Protein AF-A0A3C1WD45-F1 (afdb_monomer)

Foldseek 3Di:
DPPVVVVVVVVVVVVVVVVVVVVVLVVCVVVPNDQLVCLLVDPPDPCVVVSNDPDDDDLVPDDPVVNVVVVVDDVPD

Solvent-accessible surface area (backbone atoms only — not comparable to full-atom values): 4682 Å² total; per-residue (Å²): 127,70,70,59,62,54,50,52,53,51,47,53,53,49,53,53,52,53,52,52,51,52,51,55,52,50,54,40,39,76,72,69,45,59,60,39,61,50,22,51,74,69,49,89,52,82,36,20,81,69,29,54,62,77,76,88,75,64,71,90,78,48,57,69,75,54,53,63,53,59,76,69,57,56,91,97,107

pLDDT: mean 88.8, std 10.58, range [55.75, 98.0]

Sequence (77 aa):
ISSVDQTDSLLQSKDSLIQQLLIELSDKINAGTSFSSLAKLHSQDPSYKNGGESGWLDENRLPVVFKQHLSQLKADE

Secondary structure (DSSP, 8-state):
-HHHHHHHHHHHHHHHHHHHHHHHHHHHHHTT--HHHHHHHH--SGGGGGTS---S--GGGS-HHHHHHHTTPPTT-

Structure (mmCIF, N/CA/C/O backbone):
data_AF-A0A3C1WD45-F1
#
_entry.id   AF-A0A3C1WD45-F1
#
loop_
_atom_site.group_PDB
_atom_site.id
_atom_site.type_symbol
_atom_site.label_atom_id
_atom_site.label_alt_id
_atom_site.label_comp_id
_atom_site.label_asym_id
_atom_site.label_entity_id
_atom_site.label_seq_id
_atom_site.pdbx_PDB_ins_code
_atom_site.Cartn_x
_atom_site.Cartn_y
_atom_site.Cartn_z
_atom_site.occupancy
_atom_site.B_iso_or_equiv
_atom_site.auth_seq_id
_atom_site.auth_comp_id
_atom_site.auth_asym_id
_atom_site.auth_atom_id
_atom_site.pdbx_PDB_model_num
ATOM 1 N N . ILE A 1 1 ? 28.420 26.326 -6.974 1.00 55.75 1 ILE A N 1
ATOM 2 C CA . ILE A 1 1 ? 28.308 25.001 -6.313 1.00 55.75 1 ILE A CA 1
ATOM 3 C C . ILE A 1 1 ? 27.106 24.932 -5.344 1.00 55.75 1 ILE A C 1
ATOM 5 O O . ILE A 1 1 ? 26.746 23.843 -4.942 1.00 55.75 1 ILE A O 1
ATOM 9 N N . SER A 1 2 ? 26.403 26.040 -5.041 1.00 59.78 2 SER A N 1
ATOM 10 C CA . SER A 1 2 ? 25.275 26.067 -4.080 1.00 59.78 2 SER A CA 1
ATOM 11 C C . SER A 1 2 ? 23.930 25.525 -4.588 1.00 59.78 2 SER A C 1
ATOM 13 O O . SER A 1 2 ? 23.028 25.307 -3.789 1.00 59.78 2 SER A O 1
ATOM 15 N N . SER A 1 3 ? 23.759 25.318 -5.898 1.00 60.97 3 SER A N 1
ATOM 16 C CA . SER A 1 3 ? 22.478 24.843 -6.445 1.00 60.97 3 SER A CA 1
ATOM 17 C C . SER A 1 3 ? 22.190 23.371 -6.150 1.00 60.97 3 SER A C 1
ATOM 19 O O . SER A 1 3 ? 21.027 22.989 -6.173 1.00 60.97 3 SER A O 1
ATOM 21 N N . VAL A 1 4 ? 23.218 22.563 -5.865 1.00 63.53 4 VAL A N 1
ATOM 22 C CA . VAL A 1 4 ? 23.064 21.123 -5.586 1.00 63.53 4 VAL A CA 1
ATOM 23 C C . VAL A 1 4 ? 22.559 20.891 -4.153 1.00 63.53 4 VAL A C 1
ATOM 25 O O . VAL A 1 4 ? 21.623 20.124 -3.950 1.00 63.53 4 VAL A O 1
ATOM 28 N N . ASP A 1 5 ? 23.058 21.650 -3.172 1.00 66.69 5 ASP A N 1
ATOM 29 C CA . ASP A 1 5 ? 22.573 21.561 -1.782 1.00 66.69 5 ASP A CA 1
ATOM 30 C C . ASP A 1 5 ? 21.097 21.973 -1.648 1.00 66.69 5 ASP A C 1
ATOM 32 O O . ASP A 1 5 ? 20.342 21.416 -0.849 1.00 66.69 5 ASP A O 1
ATOM 36 N N . GLN A 1 6 ? 20.651 22.937 -2.462 1.00 64.88 6 GLN A N 1
ATOM 37 C CA . GLN A 1 6 ? 19.250 23.358 -2.476 1.00 64.88 6 GLN A CA 1
ATOM 38 C C . GLN A 1 6 ? 18.335 22.283 -3.075 1.00 64.88 6 GLN A C 1
ATOM 40 O O . GLN A 1 6 ? 17.211 22.123 -2.604 1.00 64.88 6 GLN A O 1
ATOM 45 N N . THR A 1 7 ? 18.787 21.531 -4.085 1.00 70.38 7 THR A N 1
ATOM 46 C CA . THR A 1 7 ? 17.982 20.452 -4.675 1.00 70.38 7 THR A CA 1
ATOM 47 C C . THR A 1 7 ? 17.812 19.268 -3.729 1.00 70.38 7 THR A C 1
ATOM 49 O O . THR A 1 7 ? 16.702 18.748 -3.630 1.00 70.38 7 THR A O 1
ATOM 52 N N . ASP A 1 8 ? 18.853 18.902 -2.980 1.00 72.94 8 ASP A N 1
ATOM 53 C CA . ASP A 1 8 ? 18.786 17.795 -2.019 1.00 72.94 8 ASP A CA 1
ATOM 54 C C . ASP A 1 8 ? 17.905 18.145 -0.813 1.00 72.94 8 ASP A C 1
ATOM 56 O O . ASP A 1 8 ? 17.060 17.349 -0.405 1.00 72.94 8 ASP A O 1
ATOM 60 N N . SER A 1 9 ? 18.006 19.376 -0.299 1.00 76.00 9 SER A N 1
ATOM 61 C CA . SER A 1 9 ? 17.137 19.862 0.782 1.00 76.00 9 SER A CA 1
ATOM 62 C C . SER A 1 9 ? 15.658 19.927 0.368 1.00 76.00 9 SER A C 1
ATOM 64 O O . SER A 1 9 ? 14.761 19.558 1.136 1.00 76.00 9 SER A O 1
ATOM 66 N N . LEU A 1 10 ? 15.378 20.338 -0.874 1.00 79.31 10 LEU A N 1
ATOM 67 C CA . LEU A 1 10 ? 14.021 20.326 -1.424 1.00 79.31 10 LEU A CA 1
ATOM 68 C C . LEU A 1 10 ? 13.485 18.901 -1.609 1.00 79.31 10 LEU A C 1
ATOM 70 O O . LEU A 1 10 ? 12.296 18.671 -1.387 1.00 79.31 10 LEU A O 1
ATOM 74 N N . LEU A 1 11 ? 14.333 17.949 -2.008 1.00 80.88 11 LEU A N 1
ATOM 75 C CA . LEU A 1 11 ? 13.940 16.549 -2.165 1.00 80.88 11 LEU A CA 1
ATOM 76 C C . LEU A 1 11 ? 13.615 15.907 -0.810 1.00 80.88 11 LEU A C 1
ATOM 78 O O . LEU A 1 11 ? 12.540 15.338 -0.659 1.00 80.88 11 LEU A O 1
ATOM 82 N N . GLN A 1 12 ? 14.454 16.130 0.205 1.00 81.12 12 GLN A N 1
ATOM 83 C CA . GLN A 1 12 ? 14.190 15.699 1.586 1.00 81.12 12 GLN A CA 1
ATOM 84 C C . GLN A 1 12 ? 12.878 16.273 2.137 1.00 81.12 12 GLN A C 1
ATOM 86 O O . GLN A 1 12 ? 12.113 15.583 2.817 1.00 81.12 12 GLN A O 1
ATOM 91 N N . SER A 1 13 ? 12.587 17.536 1.813 1.00 87.00 13 SER A N 1
ATOM 92 C CA . SER A 1 13 ? 11.333 18.181 2.208 1.00 87.00 13 SER A CA 1
ATOM 93 C C . SER A 1 13 ? 10.124 17.504 1.554 1.00 87.00 13 SER A C 1
ATOM 95 O O . SER A 1 13 ? 9.103 17.307 2.207 1.00 87.00 13 SER A O 1
ATOM 97 N N . LYS A 1 14 ? 10.231 17.096 0.283 1.00 90.25 14 LYS A N 1
ATOM 98 C CA . LYS A 1 14 ? 9.170 16.346 -0.408 1.00 90.25 14 LYS A CA 1
ATOM 99 C C . LYS A 1 14 ? 8.991 14.945 0.163 1.00 90.25 14 LYS A C 1
ATOM 101 O O . LYS A 1 14 ? 7.854 14.552 0.402 1.00 90.25 14 LYS A O 1
ATOM 106 N N . ASP A 1 15 ? 10.080 14.228 0.420 1.00 93.00 15 ASP A N 1
ATOM 107 C CA . ASP A 1 15 ? 10.026 12.885 1.005 1.00 93.00 15 ASP A CA 1
ATOM 108 C C . ASP A 1 15 ? 9.332 12.910 2.368 1.00 93.00 15 ASP A C 1
ATOM 110 O O . ASP A 1 15 ? 8.475 12.074 2.643 1.00 93.00 15 ASP A O 1
ATOM 114 N N . SER A 1 16 ? 9.618 13.930 3.182 1.00 94.31 16 SER A N 1
ATOM 115 C CA . SER A 1 16 ? 8.958 14.129 4.478 1.00 94.31 16 SER A CA 1
ATOM 116 C C . SER A 1 16 ? 7.449 14.362 4.331 1.00 94.31 16 SER A C 1
ATOM 118 O O . SER A 1 16 ? 6.658 13.812 5.093 1.00 94.31 1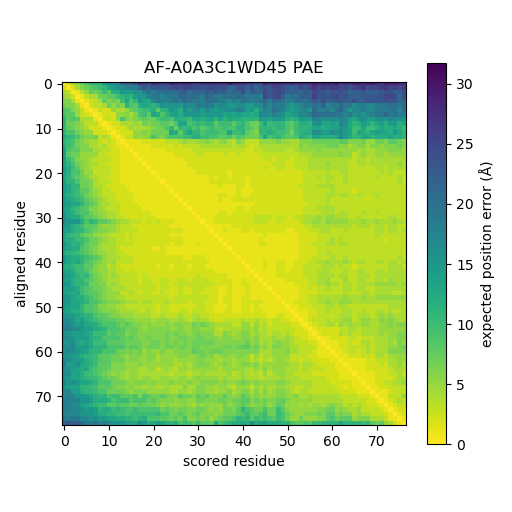6 SER A O 1
ATOM 120 N N . LEU A 1 17 ? 7.025 15.134 3.324 1.00 95.12 17 LEU A N 1
ATOM 121 C CA . LEU A 1 17 ? 5.601 15.360 3.044 1.00 95.12 17 LEU A CA 1
ATOM 122 C C . LEU A 1 17 ? 4.901 14.091 2.545 1.00 95.12 17 LEU A C 1
ATOM 124 O O . LEU A 1 17 ? 3.764 13.828 2.930 1.00 95.12 17 LEU A O 1
ATOM 128 N N . ILE A 1 18 ? 5.573 13.293 1.710 1.00 95.56 18 ILE A N 1
ATOM 129 C CA . ILE A 1 18 ? 5.046 12.008 1.237 1.00 95.56 18 ILE A CA 1
ATOM 130 C C . ILE A 1 18 ? 4.900 11.044 2.416 1.00 95.56 18 ILE A C 1
ATOM 132 O O . ILE A 1 18 ? 3.855 10.416 2.555 1.00 95.56 18 ILE A O 1
ATOM 136 N N . GLN A 1 19 ? 5.903 10.962 3.292 1.00 95.25 19 GLN A N 1
ATOM 137 C CA . GLN A 1 19 ? 5.834 10.140 4.502 1.00 95.25 19 GLN A CA 1
ATOM 138 C C . GLN A 1 19 ? 4.666 10.557 5.398 1.00 95.25 19 GLN A C 1
ATOM 140 O O . GLN A 1 19 ? 3.881 9.702 5.801 1.00 95.25 19 GLN A O 1
ATOM 145 N N . GLN A 1 20 ? 4.503 11.859 5.649 1.00 97.19 20 GLN A N 1
ATOM 146 C CA . GLN A 1 20 ? 3.396 12.378 6.452 1.00 97.19 20 GLN A CA 1
ATOM 147 C C . GLN A 1 20 ? 2.032 12.017 5.844 1.00 97.19 20 GLN A C 1
ATOM 149 O O . GLN A 1 20 ? 1.149 11.538 6.552 1.00 97.19 20 GLN A O 1
ATOM 154 N N . LEU A 1 21 ? 1.877 12.169 4.525 1.00 96.38 21 LEU A N 1
ATOM 155 C CA . LEU A 1 21 ? 0.659 11.768 3.823 1.00 96.38 21 LEU A CA 1
ATOM 156 C C . LEU A 1 21 ? 0.386 10.263 3.966 1.00 96.38 21 LEU A C 1
ATOM 158 O O . LEU A 1 21 ? -0.747 9.870 4.227 1.00 96.38 21 LEU A O 1
ATOM 162 N N . LEU A 1 22 ? 1.404 9.413 3.800 1.00 96.94 22 LEU A N 1
ATOM 163 C CA . LEU A 1 22 ? 1.248 7.961 3.931 1.00 96.94 22 LEU A CA 1
ATOM 164 C C . LEU A 1 22 ? 0.833 7.557 5.352 1.00 96.94 22 LEU A C 1
ATOM 166 O O . LEU A 1 22 ? -0.027 6.690 5.500 1.00 96.94 22 LEU A O 1
ATOM 170 N N . ILE A 1 23 ? 1.382 8.216 6.378 1.00 97.88 23 ILE A N 1
ATOM 171 C CA . ILE A 1 23 ? 0.985 8.015 7.780 1.00 97.88 23 ILE A CA 1
ATOM 172 C C . ILE A 1 23 ? -0.490 8.391 7.974 1.00 97.88 23 ILE A C 1
ATOM 174 O O . ILE A 1 23 ? -1.263 7.587 8.485 1.00 97.88 23 ILE A O 1
ATOM 178 N N . GLU A 1 24 ? -0.922 9.553 7.482 1.00 98.00 24 GLU A N 1
ATOM 179 C CA . GLU A 1 24 ? -2.322 9.986 7.594 1.00 98.00 24 GLU A CA 1
ATOM 180 C C . GLU A 1 24 ? -3.306 9.048 6.880 1.00 98.00 24 GLU A C 1
ATOM 182 O O . GLU A 1 24 ? -4.423 8.821 7.355 1.00 98.00 24 GLU A O 1
ATOM 187 N N . LEU A 1 25 ? -2.924 8.508 5.720 1.00 97.75 25 LEU A N 1
ATOM 188 C CA . LEU A 1 25 ? -3.737 7.523 5.005 1.00 97.75 25 LEU A CA 1
ATOM 189 C C . LEU A 1 25 ? -3.805 6.198 5.773 1.00 97.75 25 LEU A C 1
ATOM 191 O O . LEU A 1 25 ? -4.891 5.632 5.887 1.00 97.75 25 LEU A O 1
ATOM 195 N N . SER A 1 26 ? -2.684 5.744 6.340 1.00 96.06 26 SER A N 1
ATOM 196 C CA . SER A 1 26 ? -2.622 4.561 7.205 1.00 96.06 26 SER A CA 1
ATOM 197 C C . SER A 1 26 ? -3.533 4.709 8.428 1.00 96.06 26 SER A C 1
ATOM 199 O O . SER A 1 26 ? -4.327 3.817 8.720 1.00 96.06 26 SER A O 1
ATOM 201 N N . ASP A 1 27 ? -3.505 5.859 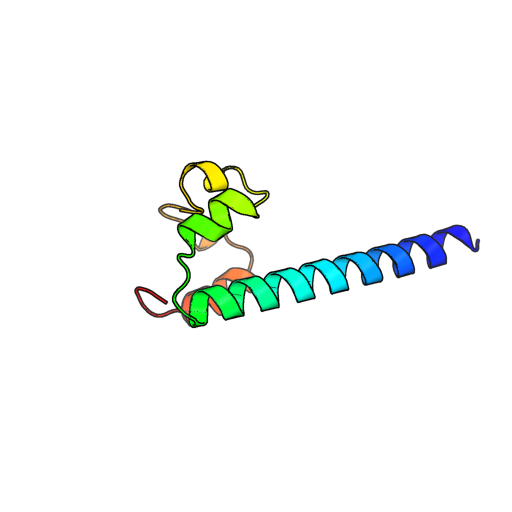9.102 1.00 97.94 27 ASP A N 1
ATOM 202 C CA . ASP A 1 27 ? -4.369 6.127 10.257 1.00 97.94 27 ASP A CA 1
ATOM 203 C C . ASP A 1 27 ? -5.856 6.075 9.888 1.00 97.94 27 ASP A C 1
ATOM 205 O O . ASP A 1 27 ? -6.670 5.512 10.624 1.00 97.94 27 ASP A O 1
ATOM 209 N N . LYS A 1 28 ? -6.228 6.599 8.714 1.00 97.38 28 LYS A N 1
ATOM 210 C CA . LYS A 1 28 ? -7.605 6.508 8.206 1.00 97.38 28 LYS A CA 1
ATOM 211 C C . LYS A 1 28 ? -8.026 5.067 7.931 1.00 97.38 28 LYS A C 1
ATOM 213 O O . LYS A 1 28 ? -9.174 4.729 8.224 1.00 97.38 28 LYS A O 1
ATOM 218 N N . ILE A 1 29 ? -7.134 4.240 7.380 1.00 96.00 29 ILE A N 1
ATOM 219 C CA . ILE A 1 29 ? -7.385 2.809 7.144 1.00 96.00 29 ILE A CA 1
ATOM 220 C C . ILE A 1 29 ? -7.625 2.100 8.477 1.00 96.00 29 ILE A C 1
ATOM 222 O O . ILE A 1 29 ? -8.654 1.449 8.646 1.00 96.00 29 ILE A O 1
ATOM 226 N N . ASN A 1 30 ? -6.749 2.327 9.458 1.00 94.19 30 ASN A N 1
ATOM 227 C CA . ASN A 1 30 ? -6.871 1.764 10.805 1.00 94.19 30 ASN A CA 1
ATOM 228 C C . ASN A 1 30 ? -8.149 2.224 11.530 1.00 94.19 30 ASN A C 1
ATOM 230 O O . ASN A 1 30 ? -8.722 1.478 12.320 1.00 94.19 30 ASN A O 1
ATOM 234 N N . ALA A 1 31 ? -8.636 3.433 11.233 1.00 96.56 31 ALA A N 1
ATOM 235 C CA . ALA A 1 31 ? -9.913 3.948 11.726 1.00 96.56 31 ALA A CA 1
ATOM 236 C C . ALA A 1 31 ? -11.150 3.386 10.986 1.00 96.56 31 ALA A C 1
ATOM 238 O O . ALA A 1 31 ? -12.276 3.781 11.289 1.00 96.56 31 ALA A O 1
ATOM 239 N N . GLY A 1 32 ? -10.967 2.480 10.018 1.00 96.00 32 GLY A N 1
ATOM 240 C CA . GLY A 1 32 ? -12.042 1.807 9.282 1.00 96.00 32 GLY A CA 1
ATOM 241 C C . GLY A 1 32 ? -12.397 2.435 7.931 1.00 96.00 32 GLY A C 1
ATOM 242 O O . GLY A 1 32 ? -13.376 2.032 7.301 1.00 96.00 32 GLY A O 1
ATOM 243 N N . THR A 1 33 ? -11.626 3.413 7.450 1.00 97.12 33 THR A N 1
ATOM 244 C CA . THR A 1 33 ? -11.793 3.919 6.080 1.00 97.12 33 THR A CA 1
ATOM 245 C C . THR A 1 33 ? -11.329 2.858 5.082 1.00 97.12 33 THR A C 1
ATOM 247 O O . THR A 1 33 ? -10.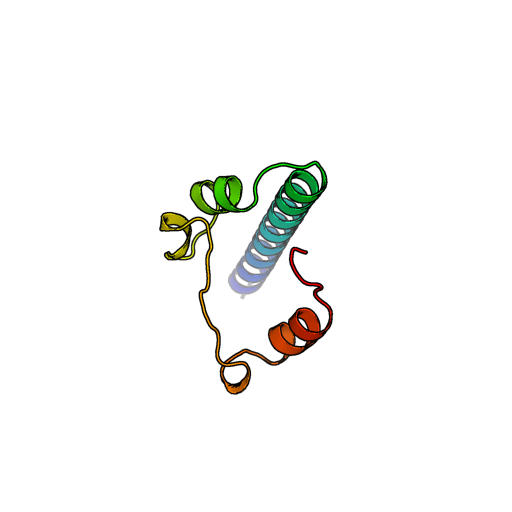279 2.250 5.251 1.00 97.12 33 THR A O 1
ATOM 250 N N . SER A 1 34 ? -12.078 2.651 3.998 1.00 96.50 34 SER A N 1
ATOM 251 C CA . SER A 1 34 ? -11.699 1.671 2.973 1.00 96.50 34 SER A CA 1
ATOM 252 C C . SER A 1 34 ? -10.379 2.038 2.285 1.00 96.50 34 SER A C 1
ATOM 254 O O . SER A 1 34 ? -10.267 3.113 1.686 1.00 96.50 34 SER A O 1
ATOM 256 N N . PHE A 1 35 ? -9.431 1.093 2.277 1.00 95.81 35 PHE A N 1
ATOM 257 C CA . PHE A 1 35 ? -8.200 1.170 1.485 1.00 95.81 35 PHE A CA 1
ATOM 258 C C . PHE A 1 35 ? -8.497 1.468 0.010 1.00 95.81 35 PHE A C 1
ATOM 260 O O . PHE A 1 35 ? -7.939 2.404 -0.554 1.00 95.81 35 PHE A O 1
ATOM 267 N N . SER A 1 36 ? -9.446 0.742 -0.593 1.00 97.12 36 SER A N 1
ATOM 268 C CA . SER A 1 36 ? -9.826 0.894 -2.007 1.00 97.12 36 SER A CA 1
ATOM 269 C C . SER A 1 36 ? -10.256 2.320 -2.361 1.00 97.12 36 SER A C 1
ATOM 27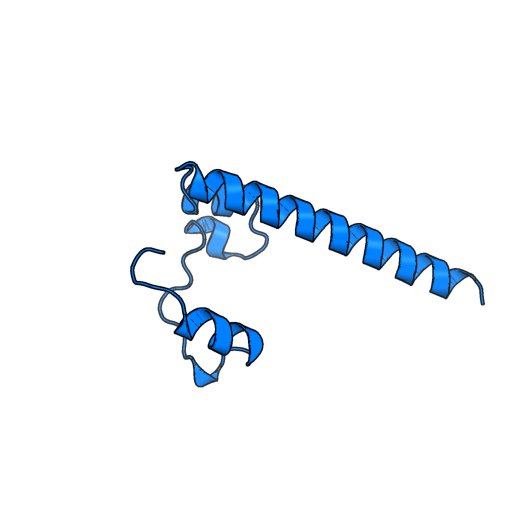1 O O . SER A 1 36 ? -9.878 2.856 -3.406 1.00 97.12 36 SER A O 1
ATOM 273 N N . SER A 1 37 ? -11.014 2.968 -1.472 1.00 97.50 37 SER A N 1
ATOM 274 C CA . SER A 1 37 ? -11.443 4.358 -1.649 1.00 97.50 37 SER A CA 1
ATOM 275 C C . SER A 1 37 ? -10.271 5.337 -1.588 1.00 97.50 37 SER A C 1
ATOM 277 O O . SER A 1 37 ? -10.193 6.251 -2.408 1.00 97.50 37 SER A O 1
ATOM 279 N N . LEU A 1 38 ? -9.344 5.139 -0.647 1.00 97.50 38 LEU A N 1
ATOM 280 C CA . LEU A 1 38 ? -8.156 5.984 -0.517 1.0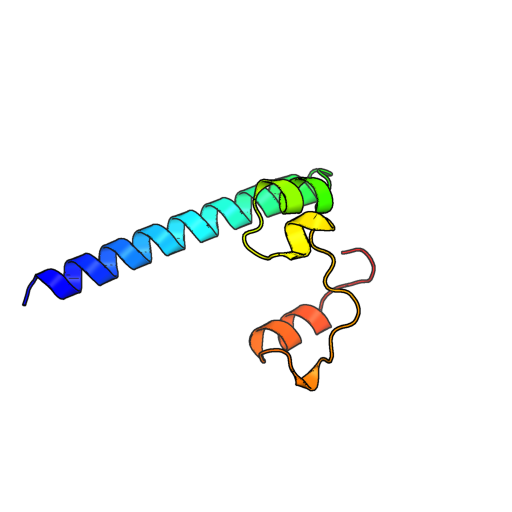0 97.50 38 LEU A CA 1
ATOM 281 C C . LEU A 1 38 ? -7.182 5.770 -1.682 1.00 97.50 38 LEU A C 1
ATOM 283 O O . LEU A 1 38 ? -6.664 6.744 -2.224 1.00 97.50 38 LEU A O 1
ATOM 287 N N . ALA A 1 39 ? -6.999 4.527 -2.132 1.00 97.44 39 ALA A N 1
ATOM 288 C CA . ALA A 1 39 ? -6.184 4.191 -3.295 1.00 97.44 39 ALA A CA 1
ATOM 289 C C . ALA A 1 39 ? -6.716 4.865 -4.568 1.00 97.44 39 ALA A C 1
ATOM 291 O O . ALA A 1 39 ? -5.942 5.477 -5.299 1.00 97.44 39 ALA A O 1
ATOM 292 N N . LYS A 1 40 ? -8.035 4.843 -4.802 1.00 97.44 40 LYS A N 1
ATOM 293 C CA . LYS A 1 40 ? -8.673 5.546 -5.933 1.00 97.44 40 LYS A CA 1
ATOM 294 C C . LYS A 1 40 ? -8.404 7.051 -5.950 1.00 97.44 40 LYS A C 1
ATOM 296 O O . LYS A 1 40 ? -8.343 7.634 -7.028 1.00 97.44 40 LYS A O 1
ATOM 301 N N . LEU A 1 41 ? -8.294 7.673 -4.776 1.00 97.25 41 LEU A N 1
ATOM 302 C CA . LEU A 1 41 ? -8.150 9.122 -4.641 1.00 97.25 41 LEU A CA 1
ATOM 303 C C . LEU A 1 41 ? -6.688 9.586 -4.648 1.00 97.25 41 LEU A C 1
ATOM 305 O O . LEU A 1 41 ? -6.399 10.670 -5.151 1.00 97.25 41 LEU A O 1
ATOM 309 N N . HIS A 1 42 ? -5.782 8.791 -4.077 1.00 96.50 42 HIS A N 1
ATOM 310 C CA . HIS A 1 42 ? -4.418 9.229 -3.769 1.00 96.50 42 HIS A CA 1
ATOM 311 C C . HIS A 1 42 ? -3.312 8.404 -4.437 1.00 96.50 42 HIS A C 1
ATOM 313 O O . HIS A 1 42 ? -2.174 8.872 -4.488 1.00 96.50 42 HIS A O 1
ATOM 319 N N . SER A 1 43 ? -3.597 7.196 -4.938 1.00 96.00 43 SER A N 1
ATOM 320 C CA . SER A 1 43 ? -2.559 6.356 -5.543 1.00 96.00 43 SER A CA 1
ATOM 321 C C . SER A 1 43 ? -2.103 6.919 -6.888 1.00 96.00 43 SER A C 1
ATOM 323 O O . SER A 1 43 ? -2.907 7.314 -7.731 1.00 96.00 43 SER A O 1
ATOM 325 N N . GLN A 1 44 ? -0.787 6.917 -7.091 1.00 95.62 44 GLN A N 1
ATOM 326 C CA . GLN A 1 44 ? -0.161 7.268 -8.367 1.00 95.62 44 GLN A CA 1
ATOM 327 C C . GLN A 1 44 ? 0.075 6.039 -9.260 1.00 95.62 44 GLN A C 1
ATOM 329 O O . GLN A 1 44 ? 0.477 6.187 -10.413 1.00 95.62 44 GLN A O 1
ATOM 334 N N . ASP A 1 45 ? -0.179 4.831 -8.750 1.00 94.25 45 ASP A N 1
ATOM 335 C CA . ASP A 1 45 ? -0.071 3.595 -9.522 1.00 94.25 45 ASP A CA 1
ATOM 336 C C . ASP A 1 45 ? -1.356 3.340 -10.333 1.00 94.25 45 ASP A C 1
ATOM 338 O O . ASP A 1 45 ? -2.446 3.555 -9.799 1.00 94.25 45 ASP A O 1
ATOM 342 N N . PRO A 1 46 ? -1.290 2.847 -11.589 1.00 95.62 46 PRO A N 1
ATOM 343 C CA . PRO A 1 46 ? -2.471 2.567 -12.413 1.00 95.62 46 PRO A CA 1
ATOM 344 C C . PRO A 1 46 ? -3.540 1.669 -11.769 1.00 95.62 46 PRO A C 1
ATOM 346 O O . PRO A 1 46 ? -4.706 1.746 -12.176 1.00 95.62 46 PRO A O 1
ATOM 349 N N . SER A 1 47 ? -3.179 0.862 -10.766 1.00 95.12 47 SER A N 1
ATOM 350 C CA . SER A 1 47 ? -4.117 0.109 -9.922 1.00 95.12 47 SER A CA 1
ATOM 351 C C . SER A 1 47 ? -5.094 0.998 -9.141 1.00 95.12 47 SER A C 1
ATOM 353 O O . SER A 1 47 ? -6.106 0.515 -8.644 1.00 95.12 47 SER A O 1
ATOM 355 N N . TYR A 1 48 ? -4.926 2.325 -9.081 1.00 96.88 48 TYR A N 1
ATOM 356 C CA . TYR A 1 48 ? -5.965 3.201 -8.516 1.00 96.88 48 TYR A CA 1
ATOM 357 C C . TYR A 1 48 ? -7.345 2.920 -9.147 1.00 96.88 48 TYR A C 1
ATOM 359 O O . TYR A 1 48 ? -8.369 3.003 -8.474 1.00 96.88 48 TYR A O 1
ATOM 367 N N . LYS A 1 49 ? -7.387 2.500 -10.422 1.00 96.31 49 LYS A N 1
ATOM 368 C CA . LYS A 1 49 ? -8.623 2.174 -11.152 1.00 96.31 49 LYS A CA 1
ATOM 369 C C . LYS A 1 49 ? -9.384 0.987 -10.558 1.00 96.31 49 LYS A C 1
ATOM 371 O O . LYS A 1 49 ? -10.614 1.011 -10.556 1.00 96.31 49 LYS A O 1
ATOM 376 N N . ASN A 1 50 ? -8.678 -0.021 -10.046 1.00 96.25 50 ASN A N 1
ATOM 377 C CA . ASN A 1 50 ? -9.260 -1.176 -9.356 1.00 96.25 50 ASN A CA 1
ATOM 378 C C . ASN A 1 50 ? -9.111 -1.076 -7.829 1.00 96.25 50 ASN A C 1
ATOM 380 O O . ASN A 1 50 ? -9.249 -2.071 -7.134 1.00 96.25 50 ASN A O 1
ATOM 384 N N . GLY A 1 51 ? -8.887 0.125 -7.283 1.00 95.94 51 GLY A N 1
ATOM 385 C CA . GLY A 1 51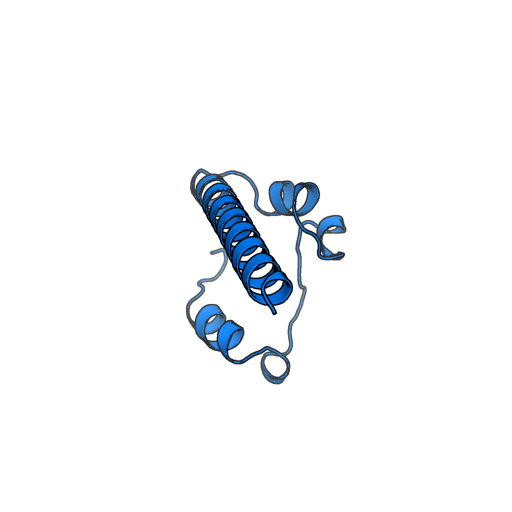 ? -8.803 0.307 -5.834 1.00 95.94 51 GLY A CA 1
ATOM 386 C C . GLY A 1 51 ? -7.503 -0.181 -5.201 1.00 95.94 51 GLY A C 1
ATOM 387 O O . GLY A 1 51 ? -7.494 -0.484 -4.015 1.00 95.94 51 GLY A O 1
ATOM 388 N N . GLY A 1 52 ? -6.417 -0.245 -5.968 1.00 95.00 52 GLY A N 1
ATOM 389 C CA . GLY A 1 52 ? -5.098 -0.637 -5.477 1.00 95.00 52 GLY A CA 1
ATOM 390 C C . GLY A 1 52 ? -4.879 -2.148 -5.415 1.00 95.00 52 GLY A C 1
ATOM 391 O O . GLY A 1 52 ? -3.982 -2.597 -4.710 1.00 95.00 52 GLY A O 1
ATOM 392 N N . GLU A 1 53 ? -5.687 -2.944 -6.118 1.00 93.81 53 GLU A N 1
ATOM 393 C CA . GLU A 1 53 ? -5.486 -4.391 -6.173 1.00 93.81 53 GLU A CA 1
ATOM 394 C C . GLU A 1 53 ? -4.272 -4.742 -7.044 1.00 93.81 53 GLU A C 1
ATOM 396 O O . GLU A 1 53 ? -4.252 -4.486 -8.252 1.00 93.81 53 GLU A O 1
ATOM 401 N N . SER A 1 54 ? -3.291 -5.401 -6.430 1.00 87.88 54 SER A N 1
ATOM 402 C CA . SER A 1 54 ? -2.060 -5.860 -7.088 1.00 87.88 54 SER A CA 1
ATOM 403 C C . SER A 1 54 ? -2.207 -7.198 -7.825 1.00 87.88 54 SER A C 1
ATOM 405 O O . SER A 1 54 ? -1.329 -7.575 -8.601 1.00 87.88 54 SER A O 1
ATOM 407 N N . GLY A 1 55 ? -3.296 -7.936 -7.585 1.00 86.88 55 GLY A N 1
ATOM 408 C CA . GLY A 1 55 ? -3.458 -9.311 -8.060 1.00 86.88 55 GLY A CA 1
ATOM 409 C C . GLY A 1 55 ? -2.424 -10.270 -7.455 1.00 86.88 55 GLY A C 1
ATOM 410 O O . GLY A 1 55 ? -1.935 -10.061 -6.346 1.00 86.88 55 GLY A O 1
ATOM 411 N N . TRP A 1 56 ? -2.087 -11.333 -8.188 1.00 88.25 56 TRP A N 1
ATOM 412 C CA . TRP A 1 56 ? -1.049 -12.281 -7.778 1.00 88.25 56 TRP A CA 1
ATOM 413 C C . TRP A 1 56 ? 0.342 -11.758 -8.143 1.00 88.25 56 TRP A C 1
ATOM 415 O O . TRP A 1 56 ? 0.658 -11.583 -9.321 1.00 88.25 56 TRP A O 1
ATOM 425 N N . LEU A 1 57 ? 1.179 -11.544 -7.129 1.00 86.75 57 LEU A N 1
ATOM 426 C CA . LEU A 1 57 ? 2.567 -11.114 -7.286 1.00 86.75 57 LEU A CA 1
ATOM 427 C C . LEU A 1 57 ? 3.519 -12.313 -7.183 1.00 86.75 57 LEU A C 1
ATOM 429 O O . LEU A 1 57 ? 3.371 -13.163 -6.309 1.00 86.75 57 LEU A O 1
ATOM 433 N N . ASP A 1 58 ? 4.524 -12.359 -8.058 1.00 89.31 58 ASP A N 1
ATOM 434 C CA . ASP A 1 58 ? 5.649 -13.295 -7.944 1.00 89.31 58 ASP A CA 1
ATOM 435 C C . ASP A 1 58 ? 6.669 -12.726 -6.953 1.00 89.31 58 ASP A C 1
ATOM 437 O O . ASP A 1 58 ? 7.345 -11.734 -7.243 1.00 89.31 58 ASP A O 1
ATOM 441 N N . GLU A 1 59 ? 6.788 -13.358 -5.787 1.00 86.19 59 GLU A N 1
ATOM 442 C CA . GLU A 1 59 ? 7.677 -12.927 -4.707 1.00 86.19 59 GLU A CA 1
ATOM 443 C C . GLU A 1 59 ? 9.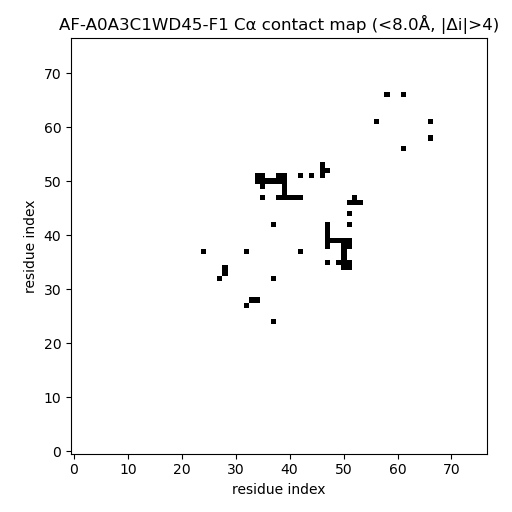133 -12.762 -5.176 1.00 86.19 59 GLU A C 1
ATOM 445 O O . GLU A 1 59 ? 9.823 -11.827 -4.764 1.00 86.19 59 GLU A O 1
ATOM 450 N N . ASN A 1 60 ? 9.602 -13.595 -6.114 1.00 89.25 60 ASN A N 1
ATOM 451 C CA . ASN A 1 60 ? 10.978 -13.524 -6.614 1.00 89.25 60 ASN A CA 1
ATOM 452 C C . ASN A 1 60 ? 11.270 -12.225 -7.376 1.00 89.25 60 ASN A C 1
ATOM 454 O O . ASN A 1 60 ? 12.429 -11.819 -7.473 1.00 89.25 60 ASN A O 1
ATOM 458 N N . ARG A 1 61 ? 10.229 -11.563 -7.894 1.00 90.75 61 ARG A N 1
ATOM 459 C CA . ARG A 1 61 ? 10.328 -10.299 -8.635 1.00 90.75 61 ARG A CA 1
ATOM 460 C C . ARG A 1 61 ? 10.202 -9.070 -7.744 1.00 90.75 61 ARG A C 1
ATOM 462 O O . ARG A 1 61 ? 10.427 -7.960 -8.221 1.00 90.75 61 ARG A O 1
ATOM 469 N N . LEU A 1 62 ? 9.854 -9.247 -6.471 1.00 90.44 62 LEU A N 1
ATOM 470 C CA . LEU A 1 62 ? 9.705 -8.138 -5.542 1.00 90.44 62 LEU A CA 1
ATOM 471 C C . LEU A 1 62 ? 11.059 -7.706 -4.958 1.00 90.44 62 LEU A C 1
ATOM 473 O O . LEU A 1 62 ? 11.911 -8.554 -4.650 1.00 90.44 62 LEU A O 1
ATOM 477 N N . PRO A 1 63 ? 11.269 -6.392 -4.753 1.00 93.06 63 PRO A N 1
ATOM 478 C CA . PRO A 1 63 ? 12.429 -5.894 -4.026 1.00 93.06 63 PRO A CA 1
ATOM 479 C C . PRO A 1 63 ? 12.534 -6.525 -2.633 1.00 93.06 63 PRO A C 1
ATOM 481 O O . PRO A 1 63 ? 11.528 -6.827 -1.993 1.00 93.06 63 PRO A O 1
ATOM 484 N N . VAL A 1 64 ? 13.761 -6.693 -2.133 1.00 91.38 64 VAL A N 1
ATOM 485 C CA . VAL A 1 64 ? 14.017 -7.338 -0.829 1.00 91.38 64 VAL A CA 1
ATOM 486 C C . VAL A 1 64 ? 13.261 -6.654 0.309 1.00 91.38 64 VAL A C 1
ATOM 488 O O . VAL A 1 64 ? 12.684 -7.341 1.147 1.00 91.38 64 VAL A O 1
ATOM 491 N N . VAL A 1 65 ? 13.197 -5.321 0.287 1.00 90.69 65 VAL A N 1
ATOM 492 C CA . VAL A 1 65 ? 12.463 -4.534 1.287 1.00 90.69 65 VAL A CA 1
ATOM 493 C C . VAL A 1 65 ? 10.977 -4.903 1.340 1.00 90.69 65 VAL A C 1
ATOM 495 O O . VAL A 1 65 ? 10.425 -5.045 2.423 1.00 90.69 65 VAL A O 1
ATOM 498 N N . PHE A 1 66 ? 10.339 -5.166 0.196 1.00 89.00 66 PHE A N 1
ATOM 499 C CA . PHE A 1 66 ? 8.93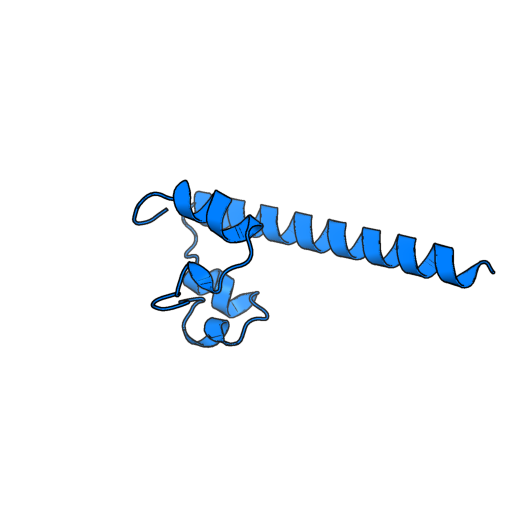7 -5.590 0.159 1.00 89.00 66 PHE A CA 1
ATOM 500 C C . PHE A 1 66 ? 8.760 -7.004 0.710 1.00 89.00 66 PHE A C 1
ATOM 502 O O . PHE A 1 66 ? 7.858 -7.232 1.509 1.00 89.00 66 PHE A O 1
ATOM 509 N N . LYS A 1 67 ? 9.641 -7.942 0.342 1.00 90.06 67 LYS A N 1
ATOM 510 C CA . LYS A 1 67 ? 9.572 -9.336 0.818 1.00 90.06 67 LYS A CA 1
ATOM 511 C C . LYS A 1 67 ? 9.601 -9.438 2.344 1.00 90.06 67 LYS A C 1
ATOM 513 O O . LYS A 1 67 ? 8.831 -10.195 2.927 1.00 90.06 67 LYS A O 1
ATOM 518 N N . GLN A 1 68 ? 10.453 -8.640 2.990 1.00 89.25 68 GLN A N 1
ATOM 519 C CA . GLN A 1 68 ? 10.560 -8.613 4.451 1.00 89.25 68 GLN A CA 1
ATOM 520 C C . GLN A 1 68 ? 9.235 -8.226 5.115 1.00 89.25 68 GLN A C 1
ATOM 522 O O . GLN A 1 68 ? 8.826 -8.879 6.071 1.00 89.25 68 GLN A O 1
ATOM 527 N N . HIS A 1 69 ? 8.541 -7.223 4.578 1.00 87.25 69 HIS A N 1
ATOM 528 C CA . HIS A 1 69 ? 7.262 -6.775 5.124 1.00 87.25 69 HIS A CA 1
ATOM 529 C C . HIS A 1 69 ? 6.096 -7.695 4.745 1.00 87.25 69 HIS A C 1
ATOM 531 O O . HIS A 1 69 ? 5.270 -7.988 5.600 1.00 87.25 69 HIS A O 1
ATOM 537 N N . LEU A 1 70 ? 6.059 -8.231 3.519 1.00 86.25 70 LEU A N 1
ATOM 538 C CA . LEU A 1 70 ? 5.009 -9.167 3.096 1.00 86.25 70 LEU A CA 1
ATOM 539 C C . LEU A 1 70 ? 4.968 -10.430 3.959 1.00 86.25 70 LEU A C 1
ATOM 541 O O . LEU A 1 70 ? 3.887 -10.904 4.287 1.00 86.25 70 LEU A O 1
ATOM 545 N N . SER A 1 71 ? 6.129 -10.939 4.382 1.00 84.25 71 SER A N 1
ATOM 546 C CA . SER A 1 71 ? 6.200 -12.108 5.271 1.00 84.25 71 SER A CA 1
ATOM 547 C C . SER A 1 71 ? 5.565 -11.891 6.654 1.00 84.25 71 SER A C 1
ATOM 549 O O . SER A 1 71 ? 5.346 -12.857 7.383 1.00 84.25 71 SER A O 1
ATOM 551 N N . GLN A 1 72 ? 5.294 -10.637 7.027 1.00 87.75 72 GLN A N 1
ATOM 552 C CA . GLN A 1 72 ? 4.762 -10.247 8.334 1.00 87.75 72 GLN A CA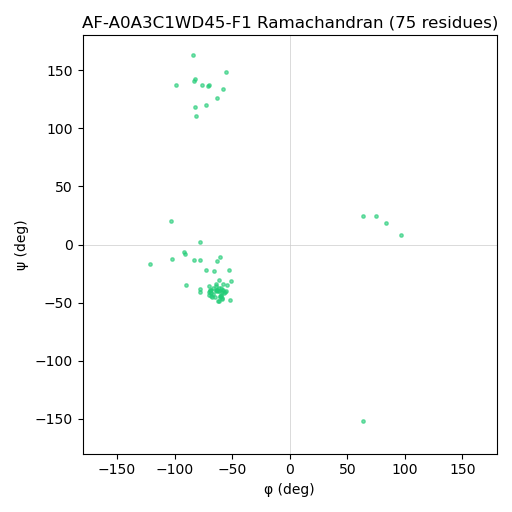 1
ATOM 553 C C . GLN A 1 72 ? 3.262 -9.935 8.298 1.00 87.75 72 GLN A C 1
ATOM 555 O O . GLN A 1 72 ? 2.657 -9.826 9.363 1.00 87.75 72 GLN A O 1
ATOM 560 N N . LEU A 1 73 ? 2.668 -9.797 7.108 1.00 85.38 73 LEU A N 1
ATOM 561 C CA . LEU A 1 73 ? 1.252 -9.475 6.955 1.00 85.38 73 LEU A CA 1
ATOM 562 C C . LEU A 1 73 ? 0.380 -10.699 7.230 1.00 85.38 73 LEU A C 1
ATOM 564 O O . LEU A 1 73 ? 0.670 -11.808 6.768 1.00 85.38 73 LEU A O 1
ATOM 568 N N . LYS A 1 74 ? -0.717 -10.498 7.958 1.00 87.31 74 LYS A N 1
ATOM 569 C CA . LYS A 1 74 ? -1.775 -11.502 8.072 1.00 87.31 74 LYS A CA 1
ATOM 570 C C . LYS A 1 74 ? -2.725 -11.398 6.887 1.00 87.31 74 LYS A C 1
ATOM 572 O O . LYS A 1 74 ? -2.766 -10.406 6.166 1.00 87.31 74 LYS A O 1
ATOM 577 N N . ALA A 1 75 ? -3.507 -12.455 6.694 1.00 81.31 75 ALA A N 1
ATOM 578 C CA . ALA A 1 75 ? -4.641 -12.377 5.788 1.00 81.31 75 ALA A CA 1
ATOM 579 C C . ALA A 1 75 ? -5.584 -11.251 6.248 1.00 81.31 75 ALA A C 1
ATOM 581 O O . ALA A 1 75 ? -5.904 -11.177 7.435 1.00 81.31 75 ALA A O 1
ATOM 582 N N . ASP A 1 76 ? -6.008 -10.423 5.291 1.00 74.94 76 ASP A N 1
ATOM 583 C CA . ASP A 1 76 ? -6.915 -9.283 5.474 1.00 74.94 76 ASP A CA 1
ATOM 584 C C . ASP A 1 76 ? -6.383 -8.144 6.377 1.00 74.94 76 ASP A C 1
ATOM 586 O O . ASP A 1 76 ? -7.177 -7.392 6.946 1.00 74.94 76 ASP A O 1
ATOM 590 N N . GLU A 1 77 ? -5.054 -8.009 6.492 1.00 62.41 77 GLU A N 1
ATOM 591 C CA . GLU A 1 77 ? -4.347 -6.910 7.184 1.00 62.41 77 GLU A CA 1
ATOM 592 C C . GLU A 1 77 ? -3.761 -5.872 6.214 1.00 62.41 77 GLU A C 1
ATOM 594 O O . GLU A 1 77 ? -3.224 -6.269 5.152 1.00 62.41 77 GLU A O 1
#

Radius of gyration: 16.17 Å; Cα contacts (8 Å, |Δi|>4): 34; chains: 1; bounding box: 40×40×24 Å

Nearest PDB structures (foldseek):
  2pv2-assembly1_B  TM=9.005E-01  e=1.341E-02  Escherichia coli
  2pv3-assembly1_B  TM=8.469E-01  e=6.135E-02  Escherichia coli
  6koi-assembly10_T  TM=4.203E-01  e=5.873E+00  Homo sapiens
  6koi-assembly6_L  TM=4.196E-01  e=8.298E+00  Homo sapiens

Mean predicted aligned error: 6.09 Å